Protein AF-T1GAB3-F1 (afdb_monomer)

Solvent-accessible surface area (backbone atoms only — not comparable to full-atom values): 4581 Å² total; per-residue (Å²): 90,68,72,46,49,67,69,40,80,49,58,76,43,96,58,66,50,102,91,30,67,41,26,46,50,80,56,78,90,49,75,50,72,47,44,82,43,70,68,57,33,53,54,51,50,52,40,46,50,56,44,32,44,76,73,75,44,78,83,58,70,93,74,60,78,88,81,84,86,74,79,133

Secondary structure (DSSP, 8-state):
-HHHHHHTT----S--BTTB-EEEEEETTEEEEEESSHHHHHHHHHHHHHHHHHTT----TTT---------

Mean predicted aligned error: 6.9 Å

pLDDT: mean 78.68, std 12.07, range [44.5, 91.56]

Radius of gyration: 12.15 Å; Cα contacts (8 Å, |Δi|>4): 69; chains: 1; bounding box: 24×27×32 Å

Organism: Megaselia scalaris (NCBI:txid36166)

Sequence (72 aa):
MEMIMRASNSPTSNMVNENKSSQILEYSDDIDVIGRTKLYVDSIFLEIEKVASSYGLMVNGDKAKIEELRKP

Structure (mmCIF, N/CA/C/O backbone):
data_AF-T1GAB3-F1
#
_entry.id   AF-T1GAB3-F1
#
loop_
_atom_site.group_PDB
_atom_site.id
_atom_site.type_symbol
_atom_site.label_atom_id
_atom_site.label_alt_id
_atom_site.label_comp_id
_atom_site.label_asym_id
_atom_site.label_entity_id
_atom_site.label_seq_id
_atom_site.pdbx_PDB_ins_code
_atom_site.Cartn_x
_atom_site.Cartn_y
_atom_site.Cartn_z
_atom_site.occupancy
_atom_site.B_iso_or_equiv
_atom_site.auth_seq_id
_atom_site.auth_comp_id
_atom_site.auth_asym_id
_atom_site.auth_atom_id
_atom_site.pdbx_PDB_model_num
ATOM 1 N N . MET A 1 1 ? 11.437 -2.797 -1.770 1.00 73.69 1 MET A N 1
ATOM 2 C CA . MET A 1 1 ? 10.386 -1.761 -1.677 1.00 73.69 1 MET A CA 1
ATOM 3 C C . MET A 1 1 ? 10.659 -0.717 -0.581 1.00 73.69 1 MET A C 1
ATOM 5 O O . MET A 1 1 ? 9.998 0.316 -0.566 1.00 73.69 1 MET A O 1
ATOM 9 N N . GLU A 1 2 ? 11.700 -0.897 0.239 1.00 71.81 2 GLU A N 1
ATOM 10 C CA . GLU A 1 2 ? 12.089 -0.010 1.351 1.00 71.81 2 GLU A CA 1
ATOM 11 C C . GLU A 1 2 ? 12.029 1.509 1.069 1.00 71.81 2 GLU A C 1
ATOM 13 O O . GLU A 1 2 ? 11.466 2.262 1.862 1.00 71.81 2 GLU A O 1
ATOM 18 N N . MET A 1 3 ? 12.558 1.996 -0.063 1.00 77.25 3 MET A N 1
ATOM 19 C CA . MET A 1 3 ? 12.512 3.435 -0.390 1.00 77.25 3 MET A CA 1
ATOM 20 C C . MET A 1 3 ? 11.081 3.966 -0.567 1.00 77.25 3 MET A C 1
ATOM 22 O O . MET A 1 3 ? 10.776 5.067 -0.113 1.00 77.25 3 MET A O 1
ATOM 26 N N . ILE A 1 4 ? 10.200 3.176 -1.183 1.00 77.50 4 ILE A N 1
ATOM 27 C CA . ILE A 1 4 ? 8.784 3.514 -1.390 1.00 77.50 4 ILE A CA 1
ATOM 28 C C . ILE A 1 4 ? 8.052 3.521 -0.051 1.00 77.50 4 ILE A C 1
ATOM 30 O O . ILE A 1 4 ? 7.297 4.447 0.229 1.00 77.50 4 ILE A O 1
ATOM 34 N N . MET A 1 5 ? 8.348 2.546 0.807 1.00 76.25 5 MET A N 1
ATOM 35 C CA . MET A 1 5 ? 7.762 2.420 2.142 1.00 76.25 5 MET A CA 1
ATOM 36 C C . MET A 1 5 ? 8.134 3.577 3.074 1.00 76.25 5 MET A C 1
ATOM 38 O O . MET A 1 5 ? 7.299 4.060 3.838 1.00 76.25 5 MET A O 1
ATOM 42 N N . ARG A 1 6 ? 9.376 4.074 2.987 1.00 74.38 6 ARG A N 1
ATOM 43 C CA . ARG A 1 6 ? 9.807 5.274 3.724 1.00 74.38 6 ARG A CA 1
ATOM 44 C C . ARG A 1 6 ? 9.171 6.552 3.176 1.00 74.38 6 ARG A C 1
ATOM 46 O O . ARG A 1 6 ? 8.920 7.473 3.946 1.00 74.38 6 ARG A O 1
ATOM 53 N N . ALA A 1 7 ? 8.924 6.617 1.868 1.00 69.56 7 ALA A N 1
ATOM 54 C CA . ALA A 1 7 ? 8.310 7.773 1.219 1.00 69.56 7 ALA A CA 1
ATOM 55 C C . ALA A 1 7 ? 6.780 7.825 1.386 1.00 69.56 7 ALA A C 1
ATOM 57 O O . ALA A 1 7 ? 6.208 8.912 1.337 1.00 69.56 7 ALA A O 1
ATOM 58 N N . SER A 1 8 ? 6.119 6.688 1.620 1.00 60.56 8 SER A N 1
ATOM 59 C CA . SER A 1 8 ? 4.660 6.585 1.764 1.00 60.56 8 SER A CA 1
ATOM 60 C C . SER A 1 8 ? 4.124 6.969 3.149 1.00 60.56 8 SER A C 1
ATOM 62 O O . SER A 1 8 ? 2.977 6.659 3.437 1.00 60.56 8 SER A O 1
ATOM 64 N N . ASN A 1 9 ? 4.940 7.579 4.031 1.00 63.84 9 ASN A N 1
ATOM 65 C CA . ASN A 1 9 ? 4.602 7.924 5.432 1.00 63.84 9 ASN A CA 1
ATOM 66 C C . ASN A 1 9 ? 3.88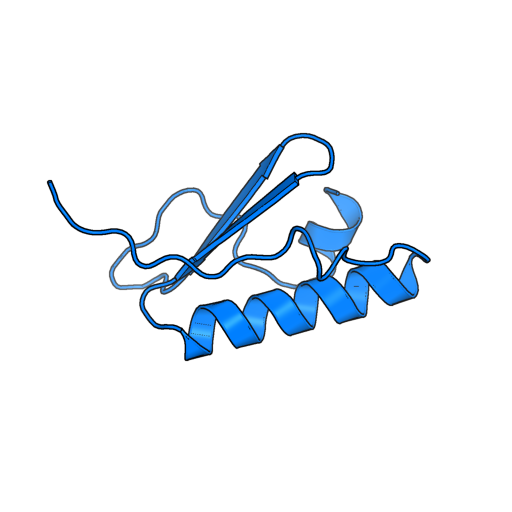7 6.805 6.210 1.00 63.84 9 ASN A C 1
ATOM 68 O O . ASN A 1 9 ? 3.191 7.036 7.204 1.00 63.84 9 ASN A O 1
ATOM 72 N N . SER A 1 10 ? 4.060 5.576 5.746 1.00 61.28 10 SER A N 1
ATOM 73 C CA . SER A 1 10 ? 3.197 4.481 6.109 1.00 61.28 10 SER A CA 1
ATOM 74 C C . SER A 1 10 ? 3.719 3.820 7.388 1.00 61.28 10 SER A C 1
ATOM 76 O O . SER A 1 10 ? 4.936 3.767 7.615 1.00 61.28 10 SER A O 1
ATOM 78 N N . PRO A 1 11 ? 2.835 3.362 8.292 1.00 61.75 11 PRO A N 1
ATOM 79 C CA . PRO A 1 11 ? 3.263 2.790 9.558 1.00 61.75 11 PRO A CA 1
ATOM 80 C C . PRO A 1 11 ? 3.969 1.448 9.325 1.00 61.75 11 PRO A C 1
ATOM 82 O O . PRO A 1 11 ? 3.356 0.3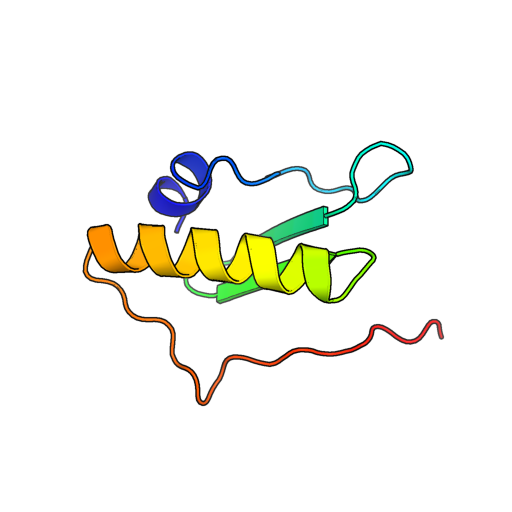87 9.286 1.00 61.75 11 PRO A O 1
ATOM 85 N N . THR A 1 12 ? 5.296 1.494 9.260 1.00 57.56 12 THR A N 1
ATOM 86 C CA . THR A 1 12 ? 6.223 0.348 9.170 1.00 57.56 12 THR A CA 1
ATOM 87 C C . THR A 1 12 ? 6.369 -0.412 10.497 1.00 57.56 12 THR A C 1
ATOM 89 O O . THR A 1 12 ? 7.343 -1.118 10.731 1.00 57.56 12 THR A O 1
ATOM 92 N N . SER A 1 13 ? 5.415 -0.254 11.419 1.00 56.28 13 SER A N 1
ATOM 93 C CA . SER A 1 13 ? 5.478 -0.865 12.745 1.00 56.28 13 SER A CA 1
ATOM 94 C C . SER A 1 13 ? 4.880 -2.263 12.738 1.00 56.28 13 SER A C 1
ATOM 96 O O . SER A 1 13 ? 3.725 -2.445 12.372 1.00 56.28 13 SER A O 1
ATOM 98 N N . ASN A 1 14 ? 5.615 -3.210 13.309 1.00 53.12 14 ASN A N 1
ATOM 99 C CA . ASN A 1 14 ? 5.295 -4.640 13.338 1.00 53.12 14 ASN A CA 1
ATOM 100 C C . ASN A 1 14 ? 4.089 -5.029 14.232 1.00 53.12 14 ASN A C 1
ATOM 102 O O . ASN A 1 14 ? 3.940 -6.201 14.568 1.0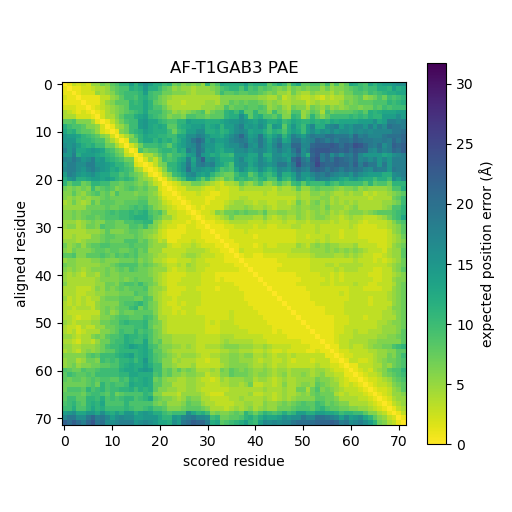0 53.12 14 ASN A O 1
ATOM 106 N N . MET A 1 15 ? 3.278 -4.072 14.700 1.00 44.50 15 MET A N 1
ATOM 107 C CA . MET A 1 15 ? 2.228 -4.328 15.692 1.00 44.50 15 MET A CA 1
ATOM 108 C C . MET A 1 15 ? 1.042 -3.374 15.515 1.00 44.50 15 MET A C 1
ATOM 110 O O . MET A 1 15 ? 1.167 -2.171 15.762 1.00 44.50 15 MET A O 1
ATOM 114 N N . VAL A 1 16 ? -0.113 -3.932 15.143 1.00 55.44 16 VAL A N 1
ATOM 115 C CA . VAL A 1 16 ? -1.427 -3.275 15.232 1.00 55.44 16 VAL A CA 1
ATOM 116 C C . VAL A 1 16 ? -1.866 -3.293 16.702 1.00 55.44 16 VAL A C 1
ATOM 118 O O . VAL A 1 16 ? -1.970 -4.360 17.306 1.00 55.44 16 VAL A O 1
ATOM 121 N N . ASN A 1 17 ? -2.098 -2.129 17.308 1.00 52.69 17 ASN A N 1
ATOM 122 C CA . ASN A 1 17 ? -2.564 -2.001 18.697 1.00 52.69 17 ASN A CA 1
ATOM 123 C C . ASN A 1 17 ? -3.651 -0.915 18.799 1.00 52.69 17 ASN A C 1
ATOM 125 O O . ASN A 1 17 ? -4.054 -0.353 17.785 1.00 52.69 17 ASN A O 1
ATOM 129 N N . GLU A 1 18 ? -4.153 -0.603 19.997 1.00 50.44 18 GLU A N 1
ATOM 130 C CA . GLU A 1 18 ? -5.211 0.414 20.161 1.00 50.44 18 GLU A CA 1
ATOM 131 C C . GLU A 1 18 ? -4.839 1.798 19.592 1.00 50.44 18 GLU A C 1
ATOM 133 O O . GLU A 1 18 ? -5.723 2.530 19.154 1.00 50.44 18 GLU A O 1
ATOM 138 N N . ASN A 1 19 ? -3.541 2.111 19.500 1.00 55.16 19 ASN A N 1
ATOM 139 C CA . ASN A 1 19 ? -3.013 3.379 18.992 1.00 55.16 19 ASN A CA 1
ATOM 140 C C . ASN A 1 19 ? -2.474 3.291 17.550 1.00 55.16 19 ASN A C 1
ATOM 142 O O . ASN A 1 19 ? -2.076 4.310 16.987 1.00 55.16 19 ASN A O 1
ATOM 146 N N . LYS A 1 20 ? -2.423 2.095 16.948 1.00 61.88 20 LYS A N 1
ATOM 147 C CA . LYS A 1 20 ? -1.951 1.855 15.574 1.00 61.88 20 LYS A CA 1
ATOM 148 C C . LYS A 1 20 ? -2.971 1.001 14.834 1.00 61.88 20 LYS A C 1
ATOM 150 O O . LYS A 1 20 ? -3.060 -0.200 15.062 1.00 61.88 20 LYS A O 1
ATOM 155 N N . SER A 1 21 ? -3.734 1.634 13.947 1.00 68.44 21 SER A N 1
ATOM 156 C CA . SER A 1 21 ? -4.848 1.026 13.206 1.00 68.44 21 SER A CA 1
ATOM 157 C C . SER A 1 21 ? -4.425 0.170 12.007 1.00 68.44 21 SER A C 1
ATOM 159 O O . SER A 1 21 ? -5.283 -0.486 11.407 1.00 68.44 21 SER A O 1
ATOM 161 N N . SER A 1 22 ? -3.134 0.166 11.667 1.00 72.56 22 SER A N 1
ATOM 162 C CA . SER A 1 22 ? -2.579 -0.547 10.521 1.00 72.56 22 SER A CA 1
ATOM 163 C C . SER A 1 22 ? -1.116 -0.956 10.712 1.00 72.56 22 SER A C 1
ATOM 165 O O . SER A 1 22 ? -0.383 -0.383 11.523 1.00 72.56 22 SER A O 1
ATOM 167 N N . GLN A 1 23 ? -0.719 -1.972 9.953 1.00 81.38 23 GLN A N 1
ATOM 168 C CA . GLN A 1 23 ? 0.615 -2.547 9.861 1.00 81.38 23 GLN A CA 1
ATOM 169 C C . GLN A 1 23 ? 0.893 -2.885 8.400 1.00 81.38 23 GLN A C 1
ATOM 171 O O . GLN A 1 23 ? -0.016 -3.279 7.669 1.00 81.38 23 GLN A O 1
ATOM 176 N N . ILE A 1 24 ? 2.152 -2.762 7.993 1.00 82.88 24 ILE A N 1
ATOM 177 C CA . ILE A 1 24 ? 2.593 -3.194 6.672 1.00 82.88 24 ILE A CA 1
ATOM 178 C C . ILE A 1 24 ? 3.756 -4.163 6.835 1.00 82.88 24 ILE A C 1
ATOM 180 O O . ILE A 1 24 ? 4.686 -3.892 7.598 1.00 82.88 24 ILE A O 1
ATOM 184 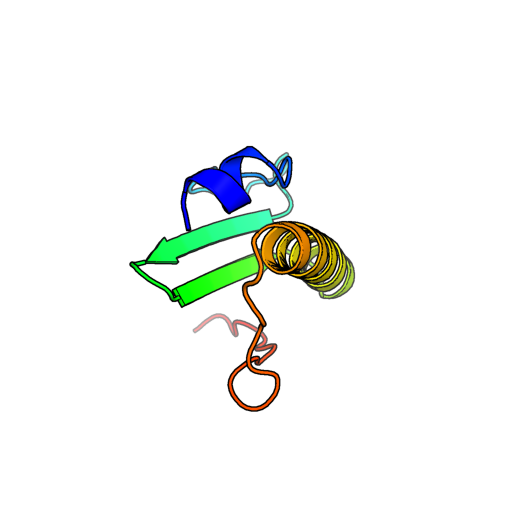N N . LEU A 1 25 ? 3.678 -5.295 6.144 1.00 83.44 25 LEU A 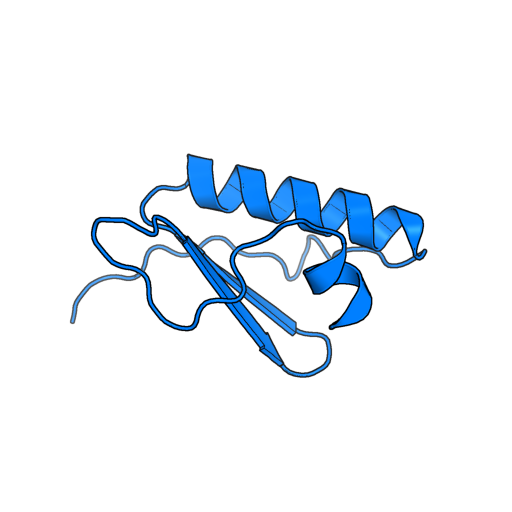N 1
ATOM 185 C CA . LEU A 1 25 ? 4.745 -6.282 6.040 1.00 83.44 25 LEU A CA 1
ATOM 186 C C . LEU A 1 25 ? 5.316 -6.209 4.626 1.00 83.44 25 LEU A C 1
ATOM 188 O O . LEU A 1 25 ? 4.567 -6.254 3.657 1.00 83.44 25 LEU A O 1
ATOM 192 N N . GLU A 1 26 ? 6.632 -6.077 4.512 1.00 83.00 26 GLU A N 1
ATOM 193 C CA . GLU A 1 26 ? 7.347 -6.085 3.235 1.00 83.00 26 GLU A CA 1
ATOM 194 C C . GLU A 1 26 ? 8.231 -7.331 3.178 1.00 83.00 26 GLU A C 1
ATOM 196 O O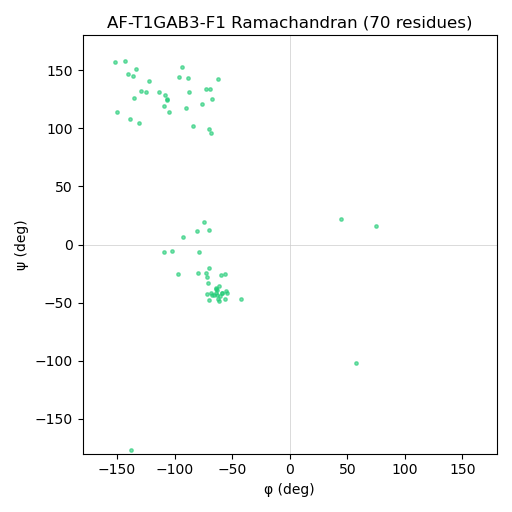 . GLU A 1 26 ? 8.992 -7.600 4.115 1.00 83.00 26 GLU A O 1
ATOM 201 N N . TYR A 1 27 ? 8.162 -8.068 2.071 1.00 82.31 27 TYR A N 1
ATOM 202 C CA . TYR A 1 27 ? 9.081 -9.159 1.775 1.00 82.31 27 TYR A CA 1
ATOM 203 C C . TYR A 1 27 ? 9.479 -9.120 0.298 1.00 82.31 27 TYR A C 1
ATOM 205 O O . TYR A 1 27 ? 8.688 -9.458 -0.573 1.00 82.31 27 TYR A O 1
ATOM 213 N N . SER A 1 28 ? 10.726 -8.726 0.011 1.00 84.12 28 SER A N 1
ATOM 214 C CA . SER A 1 28 ? 11.236 -8.561 -1.361 1.00 84.12 28 SER A CA 1
ATOM 215 C C . SER A 1 28 ?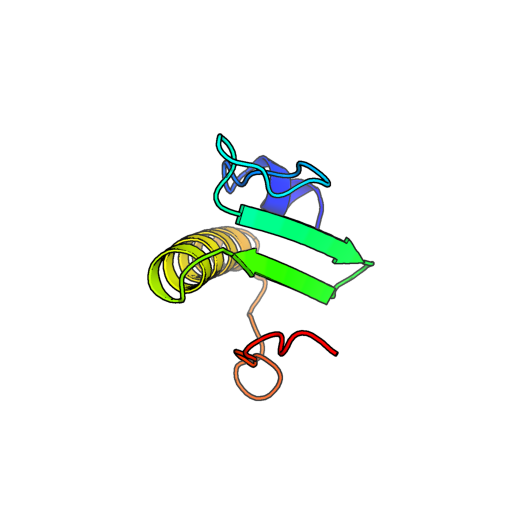 10.402 -7.557 -2.185 1.00 84.12 28 SER A C 1
ATOM 217 O O . SER A 1 28 ? 10.564 -6.339 -2.038 1.00 84.12 28 SER A O 1
ATOM 219 N N . ASP A 1 29 ? 9.537 -8.063 -3.059 1.00 82.69 29 ASP A N 1
ATOM 220 C CA . ASP A 1 29 ? 8.650 -7.351 -3.976 1.00 82.69 29 ASP A CA 1
ATOM 221 C C . ASP A 1 29 ? 7.172 -7.445 -3.568 1.00 82.69 29 ASP A C 1
ATOM 223 O O . ASP A 1 29 ? 6.344 -6.732 -4.137 1.00 82.69 29 ASP A O 1
ATOM 227 N N . ASP A 1 30 ? 6.862 -8.240 -2.541 1.00 85.44 30 ASP A N 1
ATOM 228 C CA . ASP A 1 30 ? 5.523 -8.405 -1.987 1.00 85.44 30 ASP A CA 1
ATOM 229 C C . ASP A 1 30 ? 5.297 -7.496 -0.765 1.00 85.44 30 ASP A C 1
ATOM 231 O O . ASP A 1 30 ? 6.197 -7.247 0.049 1.00 85.44 30 ASP A O 1
ATOM 235 N N . ILE A 1 31 ? 4.066 -6.993 -0.642 1.00 86.69 31 ILE A N 1
ATOM 236 C CA . ILE A 1 31 ? 3.619 -6.126 0.452 1.00 86.69 31 ILE A CA 1
ATOM 237 C C . ILE A 1 31 ? 2.252 -6.605 0.949 1.00 86.69 31 ILE A C 1
ATOM 239 O O . ILE A 1 31 ? 1.29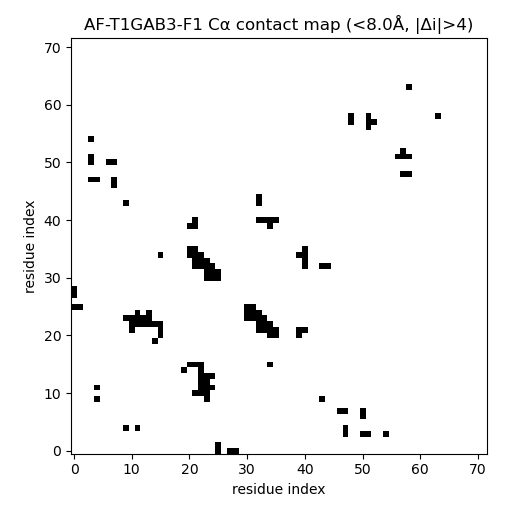7 -6.632 0.174 1.00 86.69 31 ILE A O 1
ATOM 243 N N . ASP A 1 32 ? 2.139 -6.861 2.253 1.00 88.44 32 ASP A N 1
ATOM 244 C CA . ASP A 1 32 ? 0.861 -7.104 2.925 1.00 88.44 32 ASP A CA 1
ATOM 245 C C . ASP A 1 32 ? 0.468 -5.900 3.783 1.00 88.44 32 ASP A C 1
ATOM 247 O O . ASP A 1 32 ? 1.209 -5.479 4.676 1.00 88.44 32 ASP A O 1
ATOM 251 N N . VAL A 1 33 ? -0.732 -5.363 3.553 1.00 87.25 33 VAL A N 1
ATOM 252 C CA . VAL A 1 33 ? -1.308 -4.274 4.353 1.00 87.25 33 VAL A CA 1
ATOM 253 C C . VAL A 1 33 ? -2.385 -4.844 5.268 1.00 87.25 33 VAL A C 1
ATOM 255 O O . VAL A 1 33 ? -3.442 -5.282 4.818 1.00 87.25 33 VAL A O 1
ATOM 258 N N . ILE A 1 34 ? -2.138 -4.796 6.572 1.00 87.62 34 ILE A N 1
ATOM 259 C CA . ILE A 1 34 ? -3.062 -5.271 7.600 1.00 87.62 34 ILE A CA 1
ATOM 260 C C . ILE A 1 34 ? -3.670 -4.050 8.281 1.00 87.62 34 ILE A C 1
ATOM 262 O O . ILE A 1 34 ? -2.956 -3.197 8.805 1.00 87.62 34 ILE A O 1
ATOM 266 N N . GLY A 1 35 ? -4.995 -3.953 8.308 1.00 86.31 35 GLY A N 1
ATOM 267 C CA . GLY A 1 35 ? -5.696 -2.837 8.936 1.00 86.31 35 GLY A CA 1
ATOM 268 C C . GLY A 1 35 ? -6.973 -3.275 9.630 1.00 86.31 35 GLY A C 1
ATOM 269 O O . GLY A 1 35 ? -7.554 -4.311 9.317 1.00 86.31 35 G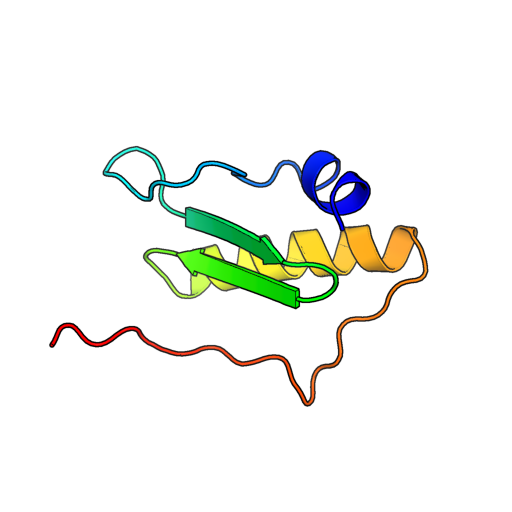LY A O 1
ATOM 270 N N . ARG A 1 36 ? -7.424 -2.465 10.592 1.00 84.75 36 ARG A N 1
ATOM 271 C CA . ARG A 1 36 ? -8.638 -2.759 11.371 1.00 84.75 36 ARG A CA 1
ATOM 272 C C . ARG A 1 36 ? -9.928 -2.597 10.564 1.00 84.75 36 ARG A C 1
ATOM 274 O O . ARG A 1 36 ? -10.930 -3.227 10.884 1.00 84.75 36 ARG A O 1
ATOM 281 N N . THR A 1 37 ? -9.919 -1.728 9.556 1.00 84.50 37 THR A N 1
ATOM 282 C CA . THR A 1 37 ? -11.050 -1.518 8.648 1.00 84.50 37 THR A CA 1
ATOM 283 C C . THR A 1 37 ? -10.569 -1.500 7.207 1.00 84.50 37 THR A C 1
ATOM 285 O O . THR A 1 37 ? -9.452 -1.063 6.920 1.00 84.50 37 THR A O 1
ATOM 288 N N . LYS A 1 38 ? -11.451 -1.909 6.289 1.00 87.81 38 LYS A N 1
ATOM 289 C CA . LYS A 1 38 ? -11.191 -1.840 4.848 1.00 87.81 38 LYS A CA 1
ATOM 290 C C . LYS A 1 38 ? -10.816 -0.424 4.399 1.00 87.81 38 LYS A C 1
ATOM 292 O O . LYS A 1 38 ? -9.882 -0.272 3.635 1.00 87.81 38 LYS A O 1
ATOM 297 N N . LEU A 1 39 ? -11.471 0.609 4.941 1.00 87.12 39 LEU A N 1
ATOM 298 C CA . LEU A 1 39 ? -11.152 2.008 4.628 1.00 87.12 39 LEU A CA 1
ATOM 299 C C . LEU A 1 39 ? -9.696 2.373 4.957 1.00 87.12 39 LEU A C 1
ATOM 301 O O . LEU A 1 39 ? -9.051 3.055 4.166 1.00 87.12 39 LEU A O 1
ATOM 305 N N . TYR A 1 40 ? -9.167 1.910 6.095 1.00 83.94 40 TYR A N 1
ATOM 306 C CA . TYR A 1 40 ? -7.762 2.144 6.446 1.00 83.94 40 TYR A CA 1
ATOM 307 C C . TYR A 1 40 ? -6.815 1.398 5.499 1.00 83.94 40 TYR A C 1
ATOM 309 O O . TYR A 1 40 ? -5.842 1.988 5.035 1.00 83.94 40 TYR A O 1
ATOM 317 N N . VAL A 1 41 ? -7.115 0.135 5.177 1.00 87.25 41 VAL A N 1
ATOM 318 C CA . VAL A 1 41 ? -6.322 -0.661 4.223 1.00 87.25 41 VAL A CA 1
ATOM 319 C C . VAL A 1 41 ? -6.319 -0.009 2.839 1.00 87.25 41 VAL A C 1
ATOM 321 O O . VAL A 1 41 ? -5.248 0.220 2.286 1.00 87.25 41 VAL A O 1
ATOM 324 N N . ASP A 1 42 ? -7.492 0.374 2.327 1.00 89.00 42 ASP A N 1
ATOM 325 C CA . ASP A 1 42 ? -7.653 1.032 1.025 1.00 89.00 42 ASP A CA 1
ATOM 326 C C . ASP A 1 42 ? -6.860 2.351 0.968 1.00 89.00 42 ASP A C 1
ATOM 328 O O . ASP A 1 42 ? -6.202 2.638 -0.031 1.00 89.00 42 ASP A O 1
ATOM 332 N N . SER A 1 43 ? -6.876 3.147 2.047 1.00 87.75 43 SER A N 1
ATOM 333 C CA . SER A 1 43 ? -6.148 4.424 2.090 1.00 87.75 43 SER A CA 1
ATOM 334 C C . SER A 1 43 ? -4.628 4.249 1.994 1.00 87.75 43 SER A C 1
ATOM 336 O O . SER A 1 43 ? -3.969 4.978 1.255 1.00 87.75 43 SER A O 1
ATOM 338 N N . ILE A 1 44 ? -4.084 3.245 2.685 1.00 86.31 44 ILE A N 1
ATOM 339 C CA . ILE A 1 44 ? -2.653 2.924 2.679 1.00 86.31 44 ILE A CA 1
ATOM 340 C C . ILE A 1 44 ? -2.252 2.318 1.338 1.00 86.31 44 ILE A C 1
ATOM 342 O O . ILE A 1 44 ? -1.221 2.690 0.784 1.00 86.31 44 ILE A O 1
ATOM 346 N N . PHE A 1 45 ? -3.076 1.416 0.801 1.00 87.69 45 PHE A N 1
ATOM 347 C CA . PHE A 1 45 ? -2.855 0.827 -0.515 1.00 87.69 45 PHE A CA 1
ATOM 348 C C . PHE A 1 45 ? -2.734 1.914 -1.591 1.00 87.69 45 PHE A C 1
ATOM 350 O O . PHE A 1 45 ? -1.772 1.910 -2.357 1.00 87.69 45 PHE A O 1
ATOM 357 N N . LEU A 1 46 ? -3.649 2.889 -1.596 1.00 89.06 46 LEU A N 1
ATOM 358 C CA . LEU A 1 46 ? -3.632 3.993 -2.556 1.00 89.06 46 LEU A CA 1
ATOM 359 C C . LEU A 1 46 ? -2.384 4.880 -2.411 1.00 89.06 46 LEU A C 1
ATOM 361 O O . LEU A 1 46 ? -1.826 5.344 -3.407 1.00 89.06 46 LEU A O 1
ATOM 365 N N . GLU A 1 47 ? -1.926 5.125 -1.180 1.00 88.69 47 GLU A N 1
ATOM 366 C CA . GLU A 1 47 ? -0.698 5.886 -0.932 1.00 88.69 47 GLU A CA 1
ATOM 367 C C . GLU A 1 47 ? 0.542 5.137 -1.443 1.00 88.69 47 GLU A C 1
ATOM 369 O O . GLU A 1 47 ? 1.376 5.730 -2.135 1.00 88.69 47 GLU A O 1
ATOM 374 N N . ILE A 1 48 ? 0.628 3.827 -1.189 1.00 86.56 48 ILE A N 1
ATOM 375 C CA . ILE A 1 48 ? 1.709 2.970 -1.696 1.00 86.56 48 ILE A CA 1
ATOM 376 C C . ILE A 1 48 ? 1.695 2.929 -3.225 1.00 86.56 48 ILE A C 1
ATOM 378 O O . ILE A 1 48 ? 2.744 3.119 -3.833 1.00 86.56 48 ILE A O 1
ATOM 382 N N . GLU A 1 49 ? 0.537 2.734 -3.856 1.00 89.31 49 GLU A N 1
ATOM 383 C CA . GLU A 1 49 ? 0.404 2.695 -5.318 1.00 89.31 49 GLU A CA 1
ATOM 384 C C . GLU A 1 49 ? 0.847 4.015 -5.961 1.00 89.31 49 GLU A C 1
ATOM 386 O O . GLU A 1 49 ? 1.609 4.023 -6.936 1.00 89.31 49 GLU A O 1
ATOM 391 N N . LYS A 1 50 ? 0.427 5.146 -5.385 1.00 89.69 50 LYS A N 1
ATOM 392 C CA . LYS A 1 50 ? 0.802 6.480 -5.864 1.00 89.69 50 LYS A CA 1
ATOM 393 C C . LYS A 1 50 ? 2.308 6.719 -5.766 1.00 89.69 50 LYS A C 1
ATOM 395 O O . LYS A 1 50 ? 2.897 7.273 -6.696 1.00 89.69 50 LYS A O 1
ATOM 400 N N . VAL A 1 51 ? 2.934 6.321 -4.656 1.00 87.38 51 VAL A N 1
ATOM 401 C CA . VAL A 1 51 ? 4.388 6.443 -4.488 1.00 87.38 51 VAL A CA 1
ATOM 402 C C . VAL A 1 51 ? 5.108 5.464 -5.411 1.00 87.38 51 VAL A C 1
ATOM 404 O O . VAL A 1 51 ? 5.988 5.884 -6.145 1.00 87.38 51 VAL A O 1
ATOM 407 N N . ALA A 1 52 ? 4.715 4.194 -5.470 1.00 88.06 52 ALA A N 1
ATOM 408 C CA . ALA A 1 52 ? 5.315 3.205 -6.368 1.00 88.06 52 ALA A CA 1
ATOM 409 C C . ALA A 1 52 ? 5.298 3.675 -7.835 1.00 88.06 52 ALA A C 1
ATOM 411 O O . ALA A 1 52 ? 6.317 3.587 -8.524 1.00 88.06 52 ALA A O 1
ATOM 412 N N . SER A 1 53 ? 4.189 4.283 -8.267 1.00 90.81 53 SER A N 1
ATOM 413 C CA . SER A 1 53 ? 4.045 4.869 -9.604 1.00 90.81 53 SER A CA 1
ATOM 414 C C . SER A 1 53 ? 5.047 5.995 -9.875 1.00 90.81 53 SER A C 1
ATOM 416 O O . SER A 1 53 ? 5.552 6.106 -10.992 1.00 90.81 53 SER A O 1
ATOM 418 N N . SER A 1 54 ? 5.398 6.813 -8.874 1.00 90.94 54 SER A N 1
ATOM 419 C CA . SER A 1 54 ? 6.408 7.874 -9.040 1.00 90.94 54 SER A CA 1
ATOM 420 C C . SER A 1 54 ? 7.833 7.328 -9.201 1.00 90.94 54 SER A C 1
ATOM 422 O O . SER A 1 54 ? 8.684 8.002 -9.780 1.00 90.94 54 SER A O 1
ATOM 424 N N . TYR A 1 55 ? 8.070 6.086 -8.769 1.00 87.81 55 TYR A N 1
ATOM 425 C CA . TYR A 1 55 ? 9.306 5.332 -8.996 1.00 87.81 55 TYR A CA 1
ATOM 426 C C . TYR A 1 55 ? 9.252 4.439 -10.251 1.00 87.81 55 TYR A C 1
ATOM 428 O O . TYR A 1 55 ? 10.184 3.673 -10.494 1.00 87.81 55 TYR A O 1
ATOM 436 N N . GLY A 1 56 ? 8.188 4.525 -11.059 1.00 91.56 56 GLY A N 1
ATOM 437 C CA . GLY A 1 56 ? 8.026 3.726 -12.278 1.00 91.56 56 GLY A CA 1
ATOM 438 C C . GLY A 1 56 ? 7.648 2.262 -12.032 1.00 91.56 56 GLY A C 1
ATOM 439 O O . GLY A 1 56 ? 7.785 1.441 -12.939 1.00 91.56 56 GLY A O 1
ATOM 440 N N . LEU A 1 57 ? 7.186 1.922 -10.825 1.00 88.81 57 LEU A N 1
ATOM 441 C CA . LEU A 1 57 ? 6.635 0.606 -10.506 1.00 88.81 57 LEU A CA 1
ATOM 442 C C . LEU A 1 57 ? 5.115 0.610 -10.676 1.00 88.81 57 LEU A C 1
ATOM 444 O O . LEU A 1 57 ? 4.461 1.637 -10.514 1.00 88.81 57 LEU A O 1
ATOM 448 N N . MET A 1 58 ? 4.548 -0.558 -10.967 1.00 88.06 58 MET A N 1
ATOM 449 C CA . MET A 1 58 ? 3.111 -0.724 -11.166 1.00 88.06 58 MET A CA 1
ATOM 450 C C . MET A 1 58 ? 2.602 -1.883 -10.316 1.00 88.06 58 MET A C 1
ATOM 452 O O . MET A 1 58 ? 3.186 -2.968 -10.327 1.00 88.06 58 MET A O 1
ATOM 456 N N . VAL A 1 59 ? 1.510 -1.654 -9.587 1.00 85.50 59 VAL A N 1
ATOM 457 C CA . VAL A 1 59 ? 0.834 -2.712 -8.833 1.00 85.50 59 VAL A CA 1
ATOM 458 C C . VAL A 1 59 ? 0.102 -3.623 -9.814 1.00 85.50 59 VAL A C 1
ATOM 460 O O . VAL A 1 59 ? -0.586 -3.162 -10.724 1.00 85.50 59 VAL A O 1
ATOM 463 N N . ASN A 1 60 ? 0.244 -4.934 -9.636 1.00 87.06 60 ASN A N 1
ATOM 464 C CA . ASN A 1 60 ? -0.498 -5.900 -10.432 1.00 87.06 60 ASN A CA 1
ATOM 465 C C . ASN A 1 60 ? -1.890 -6.126 -9.821 1.00 87.06 60 ASN A C 1
ATOM 467 O O . ASN A 1 60 ? -2.033 -6.868 -8.848 1.00 87.06 60 ASN A O 1
ATOM 471 N N . GLY A 1 61 ? -2.912 -5.512 -10.422 1.00 81.94 61 GLY A N 1
ATOM 472 C CA . GLY A 1 61 ? -4.304 -5.623 -9.979 1.00 81.94 61 GLY A CA 1
ATOM 473 C C . GLY A 1 61 ? -4.867 -7.049 -9.989 1.00 81.94 61 GLY A C 1
ATOM 474 O O . GLY A 1 61 ? -5.721 -7.355 -9.165 1.00 81.94 61 GLY A O 1
ATOM 475 N N . ASP A 1 62 ? -4.350 -7.945 -10.837 1.00 84.62 62 ASP A N 1
ATOM 476 C CA . ASP A 1 62 ? -4.798 -9.347 -10.880 1.00 84.62 62 ASP A CA 1
ATOM 477 C C . ASP A 1 62 ? -4.310 -10.149 -9.663 1.00 84.62 62 ASP A C 1
ATOM 479 O O . ASP A 1 62 ? -4.896 -11.169 -9.288 1.00 84.62 62 ASP A O 1
ATOM 483 N N . LYS A 1 63 ? -3.209 -9.700 -9.048 1.00 83.94 63 LYS A N 1
ATOM 484 C CA . LYS A 1 63 ? -2.621 -10.315 -7.851 1.00 83.94 63 LYS A CA 1
ATOM 485 C C . LYS A 1 63 ? -3.043 -9.621 -6.558 1.00 83.94 63 LYS A C 1
ATOM 487 O O . LYS A 1 63 ? -3.035 -10.269 -5.515 1.00 83.94 63 LYS A O 1
ATOM 492 N N . ALA A 1 64 ? -3.410 -8.342 -6.618 1.00 85.75 64 ALA A N 1
ATOM 493 C CA . ALA A 1 64 ? -3.859 -7.579 -5.462 1.00 85.75 64 ALA A CA 1
ATOM 494 C C . ALA A 1 64 ? -5.206 -8.111 -4.946 1.00 85.75 64 ALA A C 1
ATOM 496 O O . ALA A 1 64 ? -6.184 -8.204 -5.689 1.00 85.75 64 ALA A O 1
ATOM 497 N N . LYS A 1 65 ? -5.264 -8.465 -3.659 1.00 88.25 65 LYS A N 1
ATOM 498 C CA . LYS A 1 65 ? -6.459 -9.030 -3.019 1.00 88.25 65 LYS A CA 1
ATOM 499 C C . LYS A 1 65 ? -6.686 -8.398 -1.653 1.00 88.25 65 LYS A C 1
ATOM 501 O O . LYS A 1 65 ? -5.739 -8.094 -0.939 1.00 88.25 65 LYS A O 1
ATOM 506 N N . ILE A 1 66 ? -7.958 -8.227 -1.295 1.00 86.62 66 ILE A N 1
ATOM 507 C CA . ILE A 1 66 ? -8.384 -7.830 0.050 1.00 86.62 66 ILE A CA 1
ATOM 508 C C . ILE A 1 66 ? -9.045 -9.044 0.689 1.00 86.62 66 ILE A C 1
ATOM 510 O O . ILE A 1 66 ? -10.058 -9.532 0.187 1.00 86.62 66 ILE A O 1
ATOM 514 N N . GLU A 1 67 ? -8.486 -9.508 1.802 1.00 87.31 67 GLU A N 1
ATOM 515 C CA . GLU A 1 67 ? -8.990 -10.660 2.546 1.00 87.31 67 GLU A CA 1
ATOM 516 C C . GLU A 1 67 ? -9.315 -10.267 3.991 1.00 87.31 67 GLU A C 1
ATOM 518 O O . GLU A 1 67 ? -8.607 -9.481 4.622 1.00 87.31 67 GLU A O 1
ATOM 523 N N . GLU A 1 68 ? -10.414 -10.805 4.524 1.00 84.56 68 GLU A N 1
ATOM 524 C CA . GLU A 1 68 ? -10.782 -10.622 5.926 1.00 84.56 68 GLU A CA 1
ATOM 525 C C . GLU A 1 68 ? -10.163 -11.746 6.763 1.00 84.56 68 GLU A C 1
ATOM 527 O O . GLU A 1 68 ? -10.485 -12.924 6.586 1.00 84.56 68 GLU A O 1
ATOM 532 N N . LEU A 1 69 ? -9.283 -11.381 7.697 1.00 80.19 69 LEU A N 1
ATOM 533 C CA . LEU A 1 69 ? -8.676 -12.331 8.623 1.00 80.19 69 LEU A CA 1
ATOM 534 C C . LEU A 1 69 ? -9.732 -12.821 9.619 1.00 80.19 69 LEU A C 1
ATOM 536 O O . LEU A 1 69 ? -10.043 -12.154 10.610 1.00 80.19 69 LEU A O 1
ATOM 540 N N . ARG A 1 70 ? -10.289 -14.009 9.371 1.00 76.25 70 ARG A N 1
ATOM 541 C CA . ARG A 1 70 ? -11.119 -14.691 10.366 1.00 76.25 70 ARG A CA 1
ATOM 542 C C . ARG A 1 70 ? -10.242 -15.162 11.517 1.00 76.25 70 ARG A C 1
ATOM 544 O O . ARG A 1 70 ? -9.189 -15.759 11.306 1.00 76.25 70 ARG A O 1
ATOM 551 N N . LYS A 1 71 ? -10.697 -14.904 12.745 1.00 67.50 71 LYS A N 1
ATOM 552 C CA . LYS A 1 71 ? -10.118 -15.565 13.915 1.00 67.50 71 LYS A CA 1
ATOM 553 C C . LYS A 1 71 ? -10.359 -17.080 13.798 1.00 67.50 71 LYS A C 1
ATOM 555 O O . LYS A 1 71 ? -11.416 -17.450 13.281 1.00 67.50 71 LYS A O 1
ATOM 560 N N . PRO A 1 72 ? -9.389 -17.906 14.224 1.00 65.44 72 PRO A N 1
ATOM 561 C CA . PRO A 1 72 ? -9.546 -19.357 14.260 1.00 65.44 72 PRO A CA 1
ATOM 562 C C . PRO A 1 72 ? -10.735 -19.786 15.125 1.00 65.44 72 PRO A C 1
ATOM 564 O O . PRO A 1 72 ? -11.081 -19.039 16.074 1.00 65.44 72 PRO A O 1
#

Foldseek 3Di:
DVVLCVVLVDPCDPDDDPVRQWHWDDDDPDIDIDGPDPVVSVVSVVSSQVSCVVVVHHDDPVPDDDDDDDDD

Nearest PDB structures (foldseek):
  7sr6-assembly1_A  TM=8.492E-01  e=7.576E-01  Homo sapiens